Protein AF-A0A9P0VSI9-F1 (afdb_monomer_lite)

Radius of gyration: 20.96 Å; chains: 1; bounding box: 52×44×65 Å

InterPro domains:
  IPR000560 Histidine phosphatase superfamily, clade-2 [PF00328] (6-119)
  IPR029033 Histidine phosphatase superfamily [G3DSA:3.40.50.1240] (2-131)
  IPR029033 Histidine phosphatase superfamily [SSF53254] (5-125)
  IPR050645 Histidine Acid Phosphatase [PTHR11567] (5-102)

Secondary structure (DSSP, 8-state):
--EEEEEEE---BPPPGGG--TT-TTTT---TTT-TTPBPHHHHHHHHHHHHHHHHHTHHHH-SS--GGGEEEEEESSHHHHHHHHHHHHHHT---TTT-SSTT--------EEE-GGG-HHHHHT-SSS--SEEEEEEE-----S-------PPP--PPPPP-

Foldseek 3Di:
DDKDKDKDFQFDFAADPVPDDPPRPCNVPQPPPAGHPGQDPRRLVVLLVLLLVVCVVCVVVCDQADDLPFKAKEWEPDPRGVSSSQSSCQNNGQHDPVQDPDPPDRGDDHDYYYDYPVGDVVCVVPPPDDPNTMIMMMGDDDDPPDDDDDPDDDDDDDDDDDDD

pLDDT: mean 78.36, std 23.24, range [25.39, 98.44]

Organism: Acanthoscelides obtectus (NCBI:txid200917)

Structure (mmCIF, N/CA/C/O backbone):
data_AF-A0A9P0VSI9-F1
#
_entry.id   AF-A0A9P0VSI9-F1
#
loop_
_atom_site.group_PDB
_atom_site.id
_atom_site.type_symbol
_atom_site.label_atom_id
_atom_site.label_alt_id
_atom_site.label_comp_id
_atom_site.label_asym_id
_atom_site.label_entity_id
_atom_site.label_seq_id
_atom_site.pdbx_PDB_ins_code
_atom_site.Cartn_x
_atom_site.Cartn_y
_atom_site.Cartn_z
_atom_site.occupancy
_atom_site.B_iso_or_equiv
_atom_site.auth_seq_id
_atom_site.auth_comp_id
_atom_site.auth_asym_id
_atom_site.auth_atom_id
_atom_site.pdbx_PDB_model_num
ATOM 1 N N . MET A 1 1 ? 2.704 4.842 27.365 1.00 54.62 1 MET A N 1
ATOM 2 C CA . MET A 1 1 ? 2.194 4.895 25.977 1.00 54.62 1 MET A CA 1
ATOM 3 C C . MET A 1 1 ? 2.778 3.702 25.237 1.00 54.62 1 MET A C 1
ATOM 5 O O . MET A 1 1 ? 3.990 3.549 25.264 1.00 54.62 1 MET A O 1
ATOM 9 N N . SER A 1 2 ? 1.948 2.802 24.705 1.00 76.44 2 SER A N 1
ATOM 10 C CA . SER A 1 2 ? 2.416 1.649 23.918 1.00 76.44 2 SER A CA 1
ATOM 11 C C . SER A 1 2 ? 2.139 1.925 22.442 1.00 7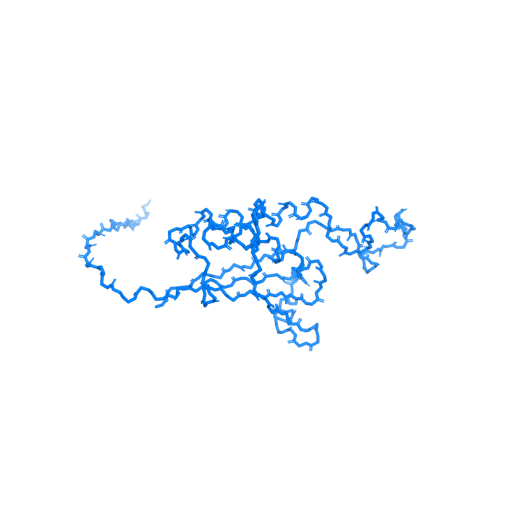6.44 2 SER A C 1
ATOM 13 O O . SER A 1 2 ? 1.092 2.479 22.106 1.00 76.44 2 SER A O 1
ATOM 15 N N . PHE A 1 3 ? 3.100 1.598 21.587 1.00 80.19 3 PHE A N 1
ATOM 16 C CA . PHE A 1 3 ? 3.007 1.737 20.139 1.00 80.19 3 PHE A CA 1
ATOM 17 C C . PHE A 1 3 ? 3.621 0.498 19.485 1.00 80.19 3 PHE A C 1
ATOM 19 O O . PHE A 1 3 ? 4.464 -0.174 20.085 1.00 80.19 3 PHE A O 1
ATOM 26 N N . SER A 1 4 ? 3.207 0.196 18.256 1.00 83.12 4 SER A N 1
ATOM 27 C CA . SER A 1 4 ? 3.821 -0.856 17.447 1.00 83.12 4 SER A CA 1
ATOM 28 C C . SER A 1 4 ? 4.253 -0.293 16.102 1.00 83.12 4 SER A C 1
ATOM 30 O O . SER A 1 4 ? 3.463 0.335 15.400 1.00 83.12 4 SER A O 1
ATOM 32 N N . THR A 1 5 ? 5.515 -0.522 15.748 1.00 83.88 5 THR A N 1
ATOM 33 C CA . THR A 1 5 ? 6.076 -0.133 14.455 1.00 83.88 5 THR A CA 1
ATOM 34 C C . THR A 1 5 ? 6.198 -1.364 13.572 1.00 83.88 5 THR A C 1
ATOM 36 O O . THR A 1 5 ? 6.767 -2.372 13.985 1.00 83.88 5 THR A O 1
ATOM 39 N N . THR A 1 6 ? 5.694 -1.269 12.346 1.00 84.94 6 THR A N 1
ATOM 40 C CA . THR A 1 6 ? 5.839 -2.285 11.306 1.00 84.94 6 THR A CA 1
ATOM 41 C C . THR A 1 6 ? 6.535 -1.667 10.102 1.00 84.94 6 THR A C 1
ATOM 43 O O . THR A 1 6 ? 6.062 -0.683 9.534 1.00 84.94 6 THR A O 1
ATOM 46 N N . LEU A 1 7 ? 7.650 -2.270 9.700 1.00 85.81 7 LEU A N 1
ATOM 47 C CA . LEU A 1 7 ? 8.344 -1.971 8.452 1.00 85.81 7 LEU A CA 1
ATOM 48 C C . LEU A 1 7 ? 8.165 -3.155 7.510 1.00 85.81 7 LEU A C 1
ATOM 50 O O . LEU A 1 7 ? 8.374 -4.303 7.905 1.00 85.81 7 LEU A O 1
ATOM 54 N N . PHE A 1 8 ? 7.792 -2.886 6.266 1.00 85.44 8 PHE A N 1
ATOM 55 C CA . PHE A 1 8 ? 7.680 -3.915 5.241 1.00 85.44 8 PHE A CA 1
ATOM 56 C C . PHE A 1 8 ? 8.109 -3.381 3.879 1.00 85.44 8 PHE A C 1
ATOM 58 O O . PHE A 1 8 ? 8.154 -2.177 3.622 1.00 85.44 8 PHE A O 1
ATOM 65 N N . ARG A 1 9 ? 8.475 -4.310 3.000 1.00 89.19 9 ARG A N 1
ATOM 66 C CA . ARG A 1 9 ? 8.814 -4.022 1.610 1.00 89.19 9 ARG A CA 1
ATOM 67 C C . ARG A 1 9 ? 7.549 -4.084 0.764 1.00 89.19 9 ARG A C 1
ATOM 69 O O . ARG A 1 9 ? 6.674 -4.892 1.044 1.00 89.19 9 ARG A O 1
ATOM 76 N N . HIS A 1 10 ? 7.522 -3.299 -0.311 1.00 92.31 10 HIS A N 1
ATOM 77 C CA . HIS A 1 10 ? 6.510 -3.426 -1.359 1.00 92.31 10 HIS A CA 1
ATOM 78 C C . HIS A 1 10 ? 6.333 -4.872 -1.864 1.00 92.31 10 HIS A C 1
ATOM 80 O O . HIS A 1 10 ? 7.269 -5.684 -1.869 1.00 92.31 10 HIS A O 1
ATOM 86 N N . GLY A 1 11 ? 5.155 -5.149 -2.419 1.00 93.06 11 GLY A N 1
ATOM 87 C CA . GLY A 1 11 ? 4.830 -6.460 -2.971 1.00 93.06 11 GLY A CA 1
ATOM 88 C C . GLY A 1 11 ? 5.525 -6.753 -4.304 1.00 93.06 11 GLY A C 1
ATOM 89 O O . GLY A 1 11 ? 6.259 -5.931 -4.859 1.00 93.06 11 GLY A O 1
ATOM 90 N N . ASN A 1 12 ? 5.272 -7.939 -4.865 1.00 95.00 12 ASN A N 1
ATOM 91 C CA . ASN A 1 12 ? 5.810 -8.341 -6.168 1.00 95.00 12 ASN A CA 1
ATOM 92 C C . ASN A 1 12 ? 5.514 -7.304 -7.260 1.00 95.00 12 ASN A C 1
ATOM 94 O O . ASN A 1 12 ? 4.362 -6.919 -7.488 1.00 95.00 12 ASN A O 1
ATOM 98 N N . ARG A 1 13 ? 6.556 -6.914 -7.986 1.00 94.81 13 ARG A N 1
ATOM 99 C CA . ARG A 1 13 ? 6.503 -5.925 -9.060 1.00 94.81 13 ARG A CA 1
ATOM 100 C C . ARG A 1 13 ? 7.168 -6.446 -10.324 1.00 94.81 13 ARG A C 1
ATOM 102 O O . ARG A 1 13 ? 7.935 -7.402 -10.272 1.00 94.81 13 ARG A O 1
ATOM 109 N N . THR A 1 14 ? 6.904 -5.772 -11.428 1.00 94.88 14 THR A N 1
ATOM 110 C CA . THR A 1 14 ? 7.673 -5.918 -12.664 1.00 94.88 14 THR A CA 1
ATOM 111 C C . THR A 1 14 ? 9.080 -5.311 -12.493 1.00 94.88 14 THR A C 1
ATOM 113 O O . THR A 1 14 ? 9.245 -4.385 -11.682 1.00 94.88 14 THR A O 1
ATOM 116 N N . PRO A 1 15 ? 10.082 -5.757 -13.268 1.00 92.19 15 PRO A N 1
ATOM 117 C CA . PRO A 1 15 ? 11.426 -5.182 -13.247 1.00 92.19 15 PRO A CA 1
ATOM 118 C C . PRO A 1 15 ? 11.467 -3.698 -13.637 1.00 92.19 15 PRO A C 1
ATOM 120 O O . PRO A 1 15 ? 10.642 -3.220 -14.424 1.00 92.19 15 PRO A O 1
ATOM 123 N N . GLU A 1 16 ? 12.426 -2.963 -13.084 1.00 90.44 16 GLU A N 1
ATOM 124 C CA . GLU A 1 16 ? 12.821 -1.614 -13.503 1.00 90.44 16 GLU A CA 1
ATOM 125 C C . GLU A 1 16 ? 13.904 -1.673 -14.591 1.00 90.44 16 GLU A C 1
ATOM 127 O O . GLU A 1 16 ? 14.546 -2.697 -14.794 1.00 90.44 16 GLU A O 1
ATOM 132 N N . LEU A 1 17 ? 14.120 -0.564 -15.308 1.00 86.81 17 LEU A N 1
ATOM 133 C CA . LEU A 1 17 ? 15.177 -0.485 -16.328 1.00 86.81 17 LEU A CA 1
ATOM 134 C C . LEU A 1 17 ? 16.581 -0.620 -15.727 1.00 86.81 17 LEU A C 1
ATOM 136 O O . LEU A 1 17 ? 17.464 -1.200 -16.346 1.00 86.81 17 LEU A O 1
ATOM 140 N N . THR A 1 18 ? 16.769 -0.117 -14.508 1.00 86.88 18 THR A N 1
ATOM 141 C CA . THR A 1 18 ? 18.024 -0.194 -13.748 1.00 86.88 18 THR A CA 1
ATOM 142 C C . THR A 1 18 ? 18.396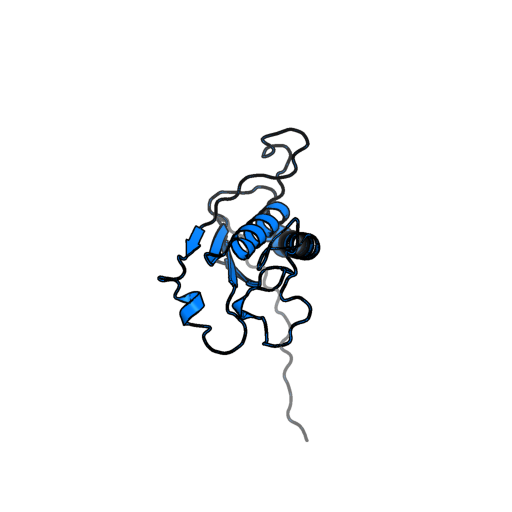 -1.616 -13.325 1.00 86.88 18 THR A C 1
ATOM 144 O O . THR A 1 18 ? 19.505 -1.831 -12.851 1.00 86.88 18 THR A O 1
ATOM 147 N N . GLU A 1 19 ? 17.479 -2.576 -13.471 1.00 86.12 19 GLU A N 1
ATOM 148 C CA . GLU A 1 19 ? 17.677 -3.986 -13.118 1.00 86.12 19 GLU A CA 1
ATOM 149 C C . GLU A 1 19 ? 18.010 -4.855 -14.337 1.00 86.12 19 GLU A C 1
ATOM 151 O O . GLU A 1 19 ? 18.246 -6.052 -14.191 1.00 86.12 19 GLU A O 1
ATOM 156 N N . LEU A 1 20 ? 18.012 -4.266 -15.536 1.00 87.56 20 LEU A N 1
ATOM 157 C CA . LEU A 1 20 ? 18.312 -4.974 -16.773 1.00 87.56 20 LEU A CA 1
ATOM 158 C C . LEU A 1 20 ? 19.820 -5.128 -16.965 1.00 87.56 20 LEU A C 1
ATOM 160 O O . LEU A 1 20 ? 20.615 -4.269 -16.583 1.00 87.56 20 LEU A O 1
ATOM 164 N N . TYR A 1 21 ? 20.201 -6.215 -17.625 1.00 89.56 21 TYR A N 1
ATOM 165 C CA . TYR A 1 21 ? 21.577 -6.512 -18.014 1.00 89.56 21 TYR A CA 1
ATOM 166 C C . TYR A 1 21 ? 21.704 -6.577 -19.547 1.00 89.56 21 TYR A C 1
ATOM 168 O O . TYR A 1 21 ? 20.700 -6.756 -20.238 1.00 89.56 21 TYR A O 1
ATOM 176 N N . PRO A 1 22 ? 22.920 -6.452 -20.122 1.00 91.75 22 PRO A N 1
ATOM 177 C CA . PRO A 1 22 ? 23.090 -6.253 -21.569 1.00 91.75 22 PRO A CA 1
ATOM 178 C C . PRO A 1 22 ? 22.468 -7.319 -22.487 1.00 91.75 22 PRO A C 1
ATOM 180 O O . PRO A 1 22 ? 22.186 -7.028 -23.644 1.00 91.75 22 PRO A O 1
ATOM 183 N N . LYS A 1 23 ? 22.264 -8.549 -21.999 1.00 94.25 23 LYS A N 1
ATOM 184 C CA . LYS A 1 23 ? 21.670 -9.668 -22.754 1.00 94.25 23 LYS A CA 1
ATOM 185 C C . LYS A 1 23 ? 20.324 -10.121 -22.176 1.00 94.25 23 LYS A C 1
ATOM 187 O O . LYS A 1 23 ? 19.967 -11.287 -22.315 1.00 94.25 23 LYS A O 1
ATOM 192 N N . ASP A 1 24 ? 19.610 -9.229 -21.492 1.00 92.25 24 ASP A N 1
ATOM 193 C CA . ASP A 1 24 ? 18.312 -9.555 -20.905 1.00 92.25 24 ASP A CA 1
ATOM 194 C C . ASP A 1 24 ? 17.286 -9.883 -22.010 1.00 92.25 24 ASP A C 1
ATOM 196 O O . ASP A 1 24 ? 17.000 -9.025 -22.855 1.00 92.25 24 ASP A O 1
ATOM 200 N N . PRO A 1 25 ? 16.708 -11.101 -22.034 1.00 93.19 25 PRO A N 1
ATOM 201 C CA . PRO A 1 25 ? 15.737 -11.490 -23.056 1.00 93.19 25 PRO A CA 1
ATOM 202 C C . PRO A 1 25 ? 14.434 -10.676 -22.982 1.00 93.19 25 PRO A C 1
ATOM 204 O O . PRO A 1 25 ? 13.691 -10.617 -23.959 1.00 93.19 25 PRO A O 1
ATOM 207 N N . TYR A 1 26 ? 14.168 -10.005 -21.858 1.00 91.31 26 TYR A N 1
ATOM 208 C CA . TYR A 1 26 ? 12.990 -9.172 -21.621 1.00 91.31 26 TYR A CA 1
ATOM 209 C C . TYR A 1 26 ? 13.276 -7.671 -21.792 1.00 91.31 26 TYR A C 1
ATOM 211 O O . TYR A 1 26 ? 12.530 -6.825 -21.282 1.00 91.31 26 TYR A O 1
ATOM 219 N N . LEU A 1 27 ? 14.335 -7.303 -22.524 1.00 88.38 27 LEU A N 1
ATOM 220 C CA . LEU A 1 27 ? 14.680 -5.905 -22.814 1.00 88.38 27 LEU A CA 1
ATOM 221 C C . LEU A 1 27 ? 13.509 -5.142 -23.460 1.00 88.38 27 LEU A C 1
ATOM 223 O O . LEU A 1 27 ? 13.189 -4.024 -23.056 1.00 88.38 27 LEU A O 1
ATOM 227 N N . ASN A 1 28 ? 12.811 -5.784 -24.400 1.00 90.56 28 ASN A N 1
ATOM 228 C CA . ASN A 1 28 ? 11.690 -5.190 -25.137 1.00 90.56 28 ASN A CA 1
ATOM 229 C C . ASN A 1 28 ? 10.315 -5.468 -24.505 1.00 90.56 28 ASN A C 1
ATOM 231 O O . ASN A 1 28 ? 9.295 -5.032 -25.041 1.00 90.56 28 ASN A O 1
ATOM 235 N N . GLU A 1 29 ? 10.269 -6.166 -23.366 1.00 93.25 29 GLU A N 1
ATOM 236 C CA . GLU A 1 29 ? 9.019 -6.439 -22.658 1.00 93.25 29 GLU A CA 1
ATOM 237 C C . GLU A 1 29 ? 8.432 -5.136 -22.090 1.00 93.25 29 GLU A C 1
ATOM 239 O O . GLU A 1 29 ? 9.117 -4.339 -21.437 1.00 93.25 29 GLU A O 1
ATOM 244 N N . ARG A 1 30 ? 7.142 -4.909 -22.347 1.00 89.62 30 ARG A N 1
ATOM 245 C CA . ARG A 1 30 ? 6.415 -3.717 -21.891 1.00 89.62 30 ARG A CA 1
ATOM 246 C C . ARG A 1 30 ? 5.723 -3.941 -20.553 1.00 89.62 30 ARG A C 1
ATOM 248 O O . ARG A 1 30 ? 5.362 -2.966 -19.900 1.00 89.62 30 ARG A O 1
ATOM 255 N N . TYR A 1 31 ? 5.548 -5.197 -20.143 1.00 93.38 31 TYR A N 1
ATOM 256 C CA . TYR A 1 31 ? 4.832 -5.594 -18.932 1.00 93.38 31 TYR A CA 1
ATOM 257 C C . TYR A 1 31 ? 3.404 -5.033 -18.878 1.00 93.38 31 TYR A C 1
ATOM 259 O O . TYR A 1 31 ? 2.911 -4.645 -17.817 1.00 93.38 31 TYR A O 1
ATOM 267 N N . TYR A 1 32 ? 2.734 -4.951 -20.029 1.00 92.62 32 TYR 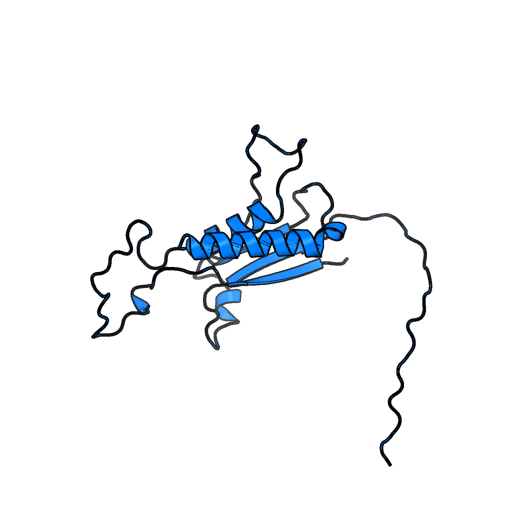A N 1
ATOM 268 C CA . TYR A 1 32 ? 1.344 -4.506 -20.106 1.00 92.62 32 TYR A CA 1
ATOM 269 C C . TYR A 1 32 ? 0.434 -5.449 -19.286 1.00 92.62 32 TYR A C 1
ATOM 271 O O . TYR A 1 32 ? 0.649 -6.661 -19.306 1.00 92.62 32 TYR A O 1
ATOM 279 N N . PRO A 1 33 ? -0.579 -4.945 -18.555 1.00 93.81 33 PRO A N 1
ATOM 280 C CA . PRO A 1 33 ? -1.028 -3.551 -18.463 1.00 93.81 33 PRO A CA 1
ATOM 281 C C . PRO A 1 33 ? -0.325 -2.724 -17.376 1.00 93.81 33 PRO A C 1
ATOM 283 O O . PRO A 1 33 ? -0.697 -1.579 -17.149 1.00 93.81 33 PRO A O 1
ATOM 286 N N . TYR A 1 34 ? 0.651 -3.289 -16.666 1.00 93.38 34 TYR A N 1
ATOM 287 C CA . TYR A 1 34 ? 1.273 -2.630 -15.518 1.00 93.38 34 TYR A CA 1
ATOM 288 C C . TYR A 1 34 ? 2.321 -1.594 -15.933 1.00 93.38 34 TYR A C 1
ATOM 290 O O . TYR A 1 34 ? 2.349 -0.502 -15.379 1.00 93.38 34 TYR A O 1
ATOM 298 N N . GLY A 1 35 ? 3.182 -1.929 -16.894 1.00 94.44 35 GLY A N 1
ATOM 299 C CA . GLY A 1 35 ? 4.416 -1.187 -17.148 1.00 94.44 35 GLY A CA 1
ATOM 300 C C . GLY A 1 35 ? 5.542 -1.593 -16.192 1.00 94.44 35 GLY A C 1
ATOM 301 O O . GLY A 1 35 ? 5.349 -2.405 -15.292 1.00 94.44 35 GLY A O 1
ATOM 302 N N . ARG A 1 36 ? 6.739 -1.032 -16.391 1.00 92.31 36 ARG A N 1
ATOM 303 C CA . ARG A 1 36 ? 7.954 -1.364 -15.621 1.00 92.31 36 ARG A CA 1
ATOM 304 C C . ARG A 1 36 ? 7.935 -0.799 -14.197 1.00 92.31 36 ARG A C 1
ATOM 306 O O . ARG A 1 36 ? 7.361 0.256 -13.929 1.00 92.31 36 ARG A O 1
ATOM 313 N N . GLY A 1 37 ? 8.598 -1.500 -13.274 1.00 91.94 37 GLY A N 1
ATOM 314 C CA . GLY A 1 37 ? 8.680 -1.128 -11.855 1.00 91.94 37 GLY A CA 1
ATOM 315 C C . GLY A 1 37 ? 7.356 -1.100 -11.073 1.00 91.94 37 GLY A C 1
ATOM 316 O O . GLY A 1 37 ? 7.361 -0.662 -9.916 1.00 91.94 37 GLY A O 1
ATOM 317 N N . GLN A 1 38 ? 6.241 -1.545 -11.668 1.00 95.06 38 GLN A N 1
ATOM 318 C CA . GLN A 1 38 ? 4.893 -1.424 -11.110 1.00 95.06 38 GLN A CA 1
ATOM 319 C C . GLN A 1 38 ? 4.437 -2.675 -10.358 1.00 95.06 38 GLN A C 1
ATOM 321 O O . GLN A 1 38 ? 4.852 -3.801 -10.639 1.00 95.06 38 GLN A O 1
ATOM 326 N N . LEU A 1 39 ? 3.551 -2.466 -9.383 1.00 95.44 39 LEU A N 1
ATOM 327 C CA . LEU A 1 39 ? 3.024 -3.516 -8.518 1.00 95.44 39 LEU A CA 1
ATOM 328 C C . LEU A 1 39 ? 2.076 -4.450 -9.293 1.00 95.44 39 LEU A C 1
ATOM 330 O O . LEU A 1 39 ? 1.058 -4.025 -9.842 1.00 95.44 39 LEU A O 1
ATOM 334 N N . THR A 1 40 ? 2.388 -5.745 -9.295 1.00 96.62 40 THR A N 1
ATOM 335 C CA . THR A 1 40 ? 1.590 -6.779 -9.976 1.00 96.62 40 THR A CA 1
ATOM 336 C C . THR A 1 40 ? 0.355 -7.169 -9.163 1.00 96.62 40 THR A C 1
ATOM 338 O O . THR A 1 40 ? 0.292 -6.920 -7.960 1.00 96.62 40 THR A O 1
ATOM 341 N N . LYS A 1 41 ? -0.610 -7.880 -9.767 1.00 97.50 41 LYS A N 1
ATOM 342 C CA . LYS A 1 41 ? -1.754 -8.460 -9.029 1.00 97.50 41 LYS A CA 1
ATOM 343 C C . LYS A 1 41 ? -1.314 -9.347 -7.854 1.00 97.50 41 LYS A C 1
ATOM 345 O O . LYS A 1 41 ? -1.928 -9.299 -6.790 1.00 97.50 41 LYS A O 1
ATOM 350 N N . ALA A 1 42 ? -0.250 -10.134 -8.030 1.00 97.62 42 ALA A N 1
ATOM 351 C CA . ALA A 1 42 ? 0.312 -10.959 -6.961 1.00 97.62 42 ALA A CA 1
ATOM 352 C C . ALA A 1 42 ? 0.864 -10.097 -5.816 1.00 97.62 42 ALA A C 1
ATOM 354 O O . ALA A 1 42 ? 0.562 -10.364 -4.655 1.00 97.62 42 ALA A O 1
ATOM 355 N N . GLY A 1 43 ? 1.583 -9.021 -6.152 1.00 97.19 43 GLY A N 1
ATOM 356 C CA . GLY A 1 43 ? 2.064 -8.046 -5.177 1.00 97.19 43 GLY A CA 1
ATOM 357 C C . GLY A 1 43 ? 0.923 -7.390 -4.417 1.00 97.19 43 GLY A C 1
ATOM 358 O O . GLY A 1 43 ? 0.944 -7.384 -3.195 1.00 97.19 43 GLY A O 1
ATOM 359 N N . LYS A 1 44 ? -0.128 -6.948 -5.116 1.00 98.31 44 LYS A N 1
ATOM 360 C CA . LYS A 1 44 ? -1.292 -6.326 -4.474 1.00 98.31 44 LYS A CA 1
ATOM 361 C C . LYS A 1 44 ? -1.946 -7.242 -3.433 1.00 98.31 44 LYS A C 1
ATOM 363 O O . LYS A 1 44 ? -2.235 -6.826 -2.317 1.00 98.31 44 LYS A O 1
ATOM 368 N N . ARG A 1 45 ? -2.140 -8.515 -3.786 1.00 98.44 45 ARG A N 1
ATOM 369 C CA . ARG A 1 45 ? -2.716 -9.518 -2.879 1.00 98.44 45 ARG A CA 1
ATOM 370 C C . ARG A 1 45 ? -1.816 -9.805 -1.677 1.00 98.44 45 ARG A C 1
ATOM 372 O O . ARG A 1 45 ? -2.326 -9.996 -0.581 1.00 98.44 45 ARG A O 1
ATOM 379 N N . LYS A 1 46 ? -0.494 -9.813 -1.868 1.00 97.75 46 LYS A N 1
ATOM 380 C CA . LYS A 1 46 ? 0.463 -9.966 -0.766 1.00 97.75 46 LYS A CA 1
ATOM 381 C C . LYS A 1 46 ? 0.321 -8.832 0.252 1.00 97.75 46 LYS A C 1
ATOM 383 O O . LYS A 1 46 ? 0.199 -9.115 1.437 1.00 97.75 46 LYS A O 1
ATOM 388 N N . GLU A 1 47 ? 0.282 -7.587 -0.211 1.00 98.06 47 GLU A N 1
ATOM 389 C CA . GLU A 1 47 ? 0.150 -6.413 0.661 1.00 98.06 47 GLU A CA 1
ATOM 390 C C . GLU A 1 47 ? -1.193 -6.396 1.396 1.00 98.06 47 GLU A C 1
ATOM 392 O O . GLU A 1 47 ? -1.239 -6.210 2.608 1.00 98.06 47 GLU A O 1
ATOM 397 N N . PHE A 1 48 ? -2.287 -6.721 0.708 1.00 98.44 48 PHE A N 1
ATOM 398 C CA . PHE A 1 48 ? -3.586 -6.869 1.365 1.00 98.44 48 PHE A CA 1
ATOM 399 C C . PHE A 1 48 ? -3.558 -7.946 2.470 1.00 98.44 48 PHE A C 1
ATOM 401 O O . PHE A 1 48 ? -4.046 -7.736 3.575 1.00 98.44 48 PHE A O 1
ATOM 408 N N . ASN A 1 49 ? -2.910 -9.088 2.226 1.00 98.25 49 ASN A N 1
ATOM 409 C CA . ASN A 1 49 ? -2.783 -10.136 3.242 1.00 98.25 49 ASN A CA 1
ATOM 410 C C . ASN A 1 49 ? -1.926 -9.704 4.445 1.00 98.25 49 ASN A C 1
ATOM 412 O O . ASN A 1 49 ? -2.189 -10.144 5.569 1.00 98.25 49 ASN A O 1
ATOM 416 N N . ILE A 1 50 ? -0.915 -8.851 4.236 1.00 96.25 50 ILE A N 1
ATOM 417 C CA . ILE A 1 50 ? -0.136 -8.258 5.331 1.00 96.25 50 ILE A CA 1
ATOM 418 C C . ILE A 1 50 ? -1.067 -7.444 6.234 1.00 96.25 50 ILE A C 1
ATOM 420 O O . ILE A 1 50 ? -1.087 -7.686 7.441 1.00 96.25 50 ILE A O 1
ATOM 424 N N . GLY A 1 51 ? -1.886 -6.550 5.678 1.00 96.50 51 GLY A N 1
ATOM 425 C CA . GLY A 1 51 ? -2.814 -5.749 6.481 1.00 96.50 51 GLY A CA 1
ATOM 426 C C . GLY A 1 51 ? -3.880 -6.583 7.191 1.00 96.50 51 GLY A C 1
ATOM 427 O O . GLY A 1 51 ? -4.106 -6.368 8.381 1.00 96.50 51 GLY A O 1
ATOM 428 N N . SER A 1 52 ? -4.429 -7.623 6.553 1.00 97.81 52 SER A N 1
ATOM 429 C CA . SER A 1 52 ? -5.318 -8.579 7.234 1.00 97.81 52 SER A CA 1
ATOM 430 C C . SER A 1 52 ? -4.623 -9.288 8.403 1.00 97.81 52 SER A C 1
ATOM 432 O O . SER A 1 52 ? -5.196 -9.420 9.484 1.00 97.81 52 SER A O 1
ATOM 434 N N . THR A 1 53 ? -3.364 -9.698 8.228 1.00 96.81 53 THR A N 1
ATOM 435 C CA . THR A 1 53 ? -2.579 -10.342 9.294 1.00 96.81 53 THR A CA 1
ATOM 436 C C . THR A 1 53 ? -2.326 -9.383 10.458 1.00 96.81 53 THR A C 1
ATOM 438 O O . THR A 1 53 ? -2.447 -9.772 11.623 1.00 96.81 53 THR A O 1
ATOM 441 N N . LEU A 1 54 ? -2.009 -8.119 10.163 1.00 94.75 54 LEU A N 1
ATOM 442 C CA . LEU A 1 54 ? -1.850 -7.069 11.169 1.00 94.75 54 LEU A CA 1
ATOM 443 C C . LEU A 1 54 ? -3.176 -6.792 11.892 1.00 94.75 54 LEU A C 1
ATOM 445 O O . LEU A 1 54 ? -3.182 -6.713 13.119 1.00 94.75 54 LEU A O 1
ATOM 449 N N . ARG A 1 55 ? -4.307 -6.737 11.175 1.00 94.94 55 ARG A N 1
ATOM 450 C CA . ARG A 1 55 ? -5.641 -6.579 11.772 1.00 94.94 55 ARG A CA 1
ATOM 451 C C . ARG A 1 55 ? -5.950 -7.699 12.754 1.00 94.94 55 ARG A C 1
ATOM 453 O O . ARG A 1 55 ? -6.400 -7.417 13.859 1.00 94.94 55 ARG A O 1
ATOM 460 N N . SER A 1 56 ? -5.675 -8.951 12.392 1.00 95.62 56 SER A N 1
ATOM 461 C CA . SER A 1 56 ? -5.869 -10.091 13.293 1.00 95.62 56 SER A CA 1
ATOM 462 C C . SER A 1 56 ? -4.943 -10.023 14.509 1.00 95.62 56 SER A C 1
ATOM 464 O O . SER A 1 56 ? -5.402 -10.207 15.634 1.00 95.62 56 SER A O 1
ATOM 466 N N . ARG A 1 57 ? -3.658 -9.710 14.303 1.00 93.75 57 ARG A N 1
ATOM 467 C CA . ARG A 1 57 ? -2.654 -9.616 15.374 1.00 93.75 57 ARG A CA 1
ATOM 468 C C . ARG A 1 57 ? -2.970 -8.509 16.380 1.00 93.75 57 ARG A C 1
ATOM 470 O O . ARG A 1 57 ? -2.827 -8.716 17.580 1.00 93.75 57 ARG A O 1
ATOM 477 N N . TYR A 1 58 ? -3.392 -7.345 15.892 1.00 91.06 58 TYR A N 1
ATOM 478 C CA . TYR A 1 58 ? -3.624 -6.149 16.699 1.00 91.06 58 TYR A CA 1
ATOM 479 C C . TYR A 1 58 ? -5.109 -5.867 16.938 1.00 91.06 58 TYR A C 1
ATOM 481 O O . TYR A 1 58 ? -5.447 -4.768 17.361 1.00 91.06 58 TYR A O 1
ATOM 489 N N . ARG A 1 59 ? -6.015 -6.831 16.719 1.00 90.69 59 ARG A N 1
ATOM 490 C CA . ARG A 1 59 ? -7.470 -6.620 16.847 1.00 90.69 59 ARG A CA 1
ATOM 491 C C . ARG A 1 59 ? -7.858 -5.972 18.177 1.00 90.69 59 ARG A C 1
ATOM 493 O O . ARG A 1 59 ? -8.532 -4.950 18.191 1.00 90.69 59 ARG A O 1
ATOM 500 N N . ASN A 1 60 ? -7.372 -6.535 19.283 1.00 89.25 60 ASN A N 1
ATOM 501 C CA . ASN A 1 60 ? -7.662 -6.035 20.631 1.00 89.25 60 ASN A CA 1
ATOM 502 C C . ASN A 1 60 ? -7.020 -4.666 20.907 1.00 89.25 60 ASN A C 1
ATOM 504 O O . ASN A 1 60 ? -7.490 -3.930 21.769 1.00 89.25 60 ASN A O 1
ATOM 508 N N . PHE A 1 61 ? -5.935 -4.347 20.199 1.00 85.94 61 PHE A N 1
ATOM 509 C CA . PHE A 1 61 ? -5.199 -3.090 20.318 1.00 85.94 61 PHE A CA 1
ATOM 510 C C . PHE A 1 61 ? -5.853 -1.963 19.503 1.00 85.94 61 PHE A C 1
ATOM 512 O O . PHE A 1 61 ? -5.884 -0.827 19.959 1.00 85.94 61 PHE A O 1
ATOM 519 N N . LEU A 1 62 ? -6.391 -2.287 18.324 1.00 89.44 62 LEU A N 1
ATOM 520 C CA . LEU A 1 62 ? -7.022 -1.349 17.392 1.00 89.44 62 LEU A CA 1
ATOM 521 C C . LEU A 1 62 ? -8.502 -1.091 17.697 1.00 89.44 62 LEU A C 1
ATOM 523 O O . LEU A 1 62 ? -9.017 -0.037 17.349 1.00 89.44 62 LEU A O 1
ATOM 527 N N . GLY A 1 63 ? -9.200 -2.059 18.297 1.00 91.12 63 GLY A N 1
ATOM 528 C CA . GLY A 1 63 ? -10.651 -1.994 18.467 1.00 91.12 63 GLY A CA 1
ATOM 529 C C . GLY A 1 63 ? -11.418 -2.134 17.148 1.00 91.12 63 GLY A C 1
ATOM 530 O O . GLY A 1 63 ? -10.865 -2.500 16.106 1.00 91.12 63 GLY A O 1
ATOM 531 N N . ASP A 1 64 ? -12.723 -1.874 17.192 1.00 91.69 64 ASP A N 1
ATOM 532 C CA . ASP A 1 64 ? -13.635 -2.114 16.063 1.00 91.69 64 ASP A CA 1
ATOM 533 C C . ASP A 1 64 ? -13.802 -0.917 15.116 1.00 91.69 64 ASP A C 1
ATOM 535 O O . ASP A 1 64 ? -14.363 -1.078 14.034 1.00 91.69 64 ASP A O 1
ATOM 539 N N . PHE A 1 65 ? -13.289 0.255 15.496 1.00 93.12 65 PHE A N 1
ATOM 540 C CA . PHE A 1 65 ? -13.409 1.501 14.741 1.00 93.12 65 PHE A CA 1
ATOM 541 C C . PHE A 1 65 ? -12.035 2.029 14.346 1.00 93.12 65 PHE A C 1
ATOM 543 O O . PHE A 1 65 ? -11.097 1.979 15.137 1.00 93.12 65 PHE A O 1
ATOM 550 N N . TYR A 1 66 ? -11.931 2.579 13.140 1.00 93.38 66 TYR A N 1
ATOM 551 C CA . TYR A 1 66 ? -10.820 3.446 12.768 1.00 93.38 66 TYR A CA 1
ATOM 552 C C . TYR A 1 66 ? -11.011 4.837 13.390 1.00 93.38 66 TYR A C 1
ATOM 554 O O . TYR A 1 66 ? -12.069 5.442 13.228 1.00 93.38 66 TYR A O 1
ATOM 562 N N . LEU A 1 67 ? -9.989 5.356 14.072 1.00 91.62 67 LEU A N 1
ATOM 563 C CA . LEU A 1 67 ? -9.920 6.733 14.558 1.00 91.62 67 LEU A CA 1
ATOM 564 C C . LEU A 1 67 ? -8.696 7.425 13.932 1.00 91.62 67 LEU A C 1
ATOM 566 O O . LEU A 1 67 ? -7.643 6.781 13.837 1.00 91.62 67 LEU A O 1
ATOM 570 N N . PRO A 1 68 ? -8.791 8.715 13.556 1.00 87.25 68 PRO A N 1
ATOM 571 C CA . PRO A 1 68 ? -7.720 9.429 12.854 1.00 87.25 68 PRO A CA 1
ATOM 572 C C . PRO A 1 68 ? -6.342 9.356 13.528 1.00 87.25 68 PRO A C 1
ATOM 574 O O . PRO A 1 68 ? -5.341 9.145 12.849 1.00 87.25 68 PRO A O 1
ATOM 577 N N . ASP A 1 69 ? -6.292 9.425 14.860 1.00 85.62 69 ASP A N 1
ATOM 578 C CA . ASP A 1 69 ? -5.036 9.504 15.622 1.00 85.62 69 ASP A CA 1
ATOM 579 C C . ASP A 1 69 ? -4.387 8.136 15.923 1.00 85.62 69 ASP A C 1
ATOM 581 O O . ASP A 1 69 ? -3.395 8.052 16.648 1.00 85.62 69 ASP A O 1
ATOM 585 N N . MET A 1 70 ? -4.945 7.029 15.416 1.00 87.56 70 MET A N 1
ATOM 586 C CA . MET A 1 70 ? -4.453 5.676 15.733 1.00 87.56 70 MET A CA 1
ATOM 587 C C . MET A 1 70 ? -3.272 5.223 14.883 1.00 87.56 70 MET A C 1
ATOM 589 O O . MET A 1 70 ? -2.611 4.243 15.230 1.00 87.56 70 MET A O 1
ATOM 593 N N . VAL A 1 71 ? -3.023 5.860 13.743 1.00 89.44 71 VAL A N 1
ATOM 594 C CA . VAL A 1 71 ? -2.019 5.378 12.798 1.00 89.44 71 VAL A CA 1
ATOM 595 C C . VAL A 1 71 ? -1.284 6.529 12.143 1.00 89.44 71 VAL A C 1
ATOM 597 O O . VAL A 1 71 ? -1.878 7.472 11.636 1.00 89.44 71 VAL A O 1
ATOM 600 N N . GLU A 1 72 ? 0.032 6.401 12.106 1.00 89.75 72 GLU A N 1
ATOM 601 C CA . GLU A 1 72 ? 0.889 7.147 11.205 1.00 89.75 72 GLU A CA 1
ATOM 602 C C . GLU A 1 72 ? 1.363 6.189 10.120 1.00 89.75 72 GLU A C 1
ATOM 604 O O . GLU A 1 72 ? 2.034 5.183 10.372 1.00 89.75 72 GLU A O 1
ATOM 609 N N . ALA A 1 73 ? 0.959 6.495 8.896 1.00 90.19 73 ALA A N 1
ATOM 610 C CA . ALA A 1 73 ? 1.264 5.715 7.717 1.00 90.19 73 ALA A CA 1
ATOM 611 C C . ALA A 1 73 ? 2.217 6.517 6.830 1.00 90.19 73 ALA A C 1
ATOM 613 O O . ALA A 1 73 ? 1.906 7.638 6.425 1.00 90.19 73 ALA A O 1
ATOM 614 N N . LEU A 1 74 ? 3.380 5.941 6.532 1.00 90.00 74 LEU A N 1
ATOM 615 C CA . LEU A 1 74 ? 4.445 6.598 5.788 1.00 90.00 74 LEU A CA 1
ATOM 616 C C . LEU A 1 74 ? 5.000 5.672 4.703 1.00 90.00 74 LEU A C 1
ATOM 618 O O . LEU A 1 74 ? 5.308 4.503 4.938 1.00 90.00 74 LEU A O 1
ATOM 622 N N . SER A 1 75 ? 5.162 6.200 3.496 1.00 88.31 75 SER A N 1
ATOM 623 C CA . SER A 1 75 ? 5.769 5.479 2.374 1.00 88.31 75 SER A CA 1
ATOM 624 C C . SER A 1 75 ? 6.952 6.239 1.783 1.00 88.31 75 SER A C 1
ATOM 626 O O . SER A 1 75 ? 7.075 7.455 1.917 1.00 88.31 75 SER A O 1
ATOM 628 N N . THR A 1 76 ? 7.831 5.520 1.091 1.00 84.81 76 THR A N 1
ATOM 629 C CA . THR A 1 76 ? 8.778 6.154 0.165 1.00 84.81 76 THR A CA 1
ATOM 630 C C . THR A 1 76 ? 8.061 6.609 -1.109 1.00 84.81 76 THR A C 1
ATOM 632 O O . THR A 1 76 ? 7.022 6.052 -1.480 1.00 84.81 76 THR A O 1
ATOM 635 N N . ASP A 1 77 ? 8.621 7.596 -1.809 1.00 88.62 77 ASP A N 1
ATOM 636 C CA . ASP A 1 77 ? 8.039 8.190 -3.020 1.00 88.62 77 ASP A CA 1
ATOM 637 C C . ASP A 1 77 ? 8.213 7.324 -4.290 1.00 88.62 77 ASP A C 1
ATOM 639 O O . ASP A 1 77 ? 8.830 7.710 -5.285 1.00 88.62 77 ASP A O 1
ATOM 643 N N . TYR A 1 78 ? 7.656 6.113 -4.255 1.00 88.38 78 TYR A N 1
ATOM 644 C CA . TYR A 1 78 ? 7.442 5.259 -5.421 1.00 88.38 78 TYR A CA 1
ATOM 645 C C . TYR A 1 78 ? 5.972 4.842 -5.494 1.00 88.38 78 TYR A C 1
ATOM 647 O O . TYR A 1 78 ? 5.365 4.475 -4.492 1.00 88.38 78 TYR A O 1
ATOM 655 N N . ASN A 1 79 ? 5.391 4.798 -6.695 1.00 92.50 79 ASN A N 1
ATOM 656 C CA . ASN A 1 79 ? 3.989 4.381 -6.850 1.00 92.50 79 ASN A CA 1
ATOM 657 C C . ASN A 1 79 ? 3.736 2.987 -6.257 1.00 92.50 79 ASN A C 1
ATOM 659 O O . ASN A 1 79 ? 2.740 2.768 -5.578 1.00 92.50 79 ASN A O 1
ATOM 663 N N . ARG A 1 80 ? 4.685 2.056 -6.418 1.00 94.00 80 ARG A N 1
ATOM 664 C CA . ARG A 1 80 ? 4.579 0.707 -5.843 1.00 94.00 80 ARG A CA 1
ATOM 665 C C . ARG A 1 80 ? 4.501 0.685 -4.314 1.00 94.00 80 ARG A C 1
ATOM 667 O O . ARG A 1 80 ? 3.840 -0.202 -3.786 1.00 94.00 80 ARG A O 1
ATOM 674 N N . THR A 1 81 ? 5.162 1.599 -3.601 1.00 92.19 81 THR A N 1
ATOM 675 C CA . THR A 1 81 ? 5.132 1.650 -2.127 1.00 92.19 81 THR A CA 1
ATOM 676 C C . THR A 1 81 ? 3.896 2.344 -1.621 1.00 92.19 81 THR A C 1
ATOM 678 O O . THR A 1 81 ? 3.280 1.829 -0.697 1.00 92.19 81 THR A O 1
ATOM 681 N N . LYS A 1 82 ? 3.494 3.434 -2.276 1.00 94.88 82 LYS A N 1
ATOM 682 C CA . LYS A 1 82 ? 2.218 4.108 -2.023 1.00 94.88 82 LYS A CA 1
ATOM 683 C C . LYS A 1 82 ? 1.048 3.131 -2.160 1.00 94.88 82 LYS A C 1
ATOM 685 O O . LYS A 1 82 ? 0.325 2.897 -1.201 1.00 94.88 82 LYS A O 1
ATOM 690 N N . MET A 1 83 ? 0.977 2.420 -3.288 1.00 97.00 83 MET A N 1
ATOM 691 C CA . MET A 1 83 ? -0.041 1.388 -3.517 1.00 97.00 83 MET A CA 1
ATOM 692 C C . MET A 1 83 ? 0.044 0.224 -2.521 1.00 97.00 83 MET A C 1
ATOM 694 O O . MET A 1 83 ? -0.981 -0.323 -2.127 1.00 97.00 83 MET A O 1
ATOM 698 N N . SER A 1 84 ? 1.253 -0.192 -2.126 1.00 96.94 84 SER A N 1
ATOM 699 C CA . SER A 1 84 ? 1.417 -1.257 -1.124 1.00 96.94 84 SER A CA 1
ATOM 700 C C . SER A 1 84 ? 0.861 -0.821 0.233 1.00 96.94 84 SER A C 1
ATOM 702 O O . SER A 1 84 ? 0.115 -1.569 0.860 1.00 96.94 84 SER A O 1
ATOM 704 N N . LEU A 1 85 ? 1.166 0.411 0.650 1.00 96.25 85 LEU A N 1
ATOM 705 C CA . LEU A 1 85 ? 0.656 0.991 1.886 1.00 96.25 85 LEU A CA 1
ATOM 706 C C . LEU A 1 85 ? -0.871 1.103 1.868 1.00 96.25 85 LEU A C 1
ATOM 708 O O . LEU A 1 85 ? -1.516 0.652 2.807 1.00 96.25 85 LEU A O 1
ATOM 712 N N . GLU A 1 86 ? -1.451 1.619 0.785 1.00 97.81 86 GLU A N 1
ATOM 713 C CA . GLU A 1 86 ? -2.907 1.721 0.614 1.00 97.81 86 GLU A CA 1
ATOM 714 C C . GLU A 1 86 ? -3.608 0.362 0.769 1.00 97.81 86 GLU A C 1
ATOM 716 O O . GLU A 1 86 ? -4.638 0.267 1.432 1.00 97.81 86 GLU A O 1
ATOM 721 N N . LEU A 1 87 ? -3.035 -0.712 0.216 1.00 98.38 87 LEU A N 1
ATOM 722 C CA . LEU A 1 87 ? -3.593 -2.067 0.317 1.00 98.38 87 LEU A CA 1
ATOM 723 C C . LEU A 1 87 ? -3.498 -2.651 1.728 1.00 98.38 87 LEU A C 1
ATOM 725 O O . LEU A 1 87 ? -4.422 -3.336 2.181 1.00 98.38 87 LEU A O 1
ATOM 729 N N . VAL A 1 88 ? -2.397 -2.375 2.427 1.00 97.50 88 VAL A N 1
ATOM 730 C CA . VAL A 1 88 ? -2.261 -2.737 3.839 1.00 97.50 88 VAL A CA 1
ATOM 731 C C . VAL A 1 88 ? -3.284 -1.972 4.672 1.00 97.50 88 VAL A C 1
ATOM 733 O O . VAL A 1 88 ? -3.984 -2.588 5.464 1.00 97.50 88 VAL A O 1
ATOM 736 N N . LEU A 1 89 ? -3.443 -0.662 4.469 1.00 97.19 89 LEU A N 1
ATOM 737 C CA . LEU A 1 89 ? -4.421 0.147 5.204 1.00 97.19 89 LEU A CA 1
ATOM 738 C C . LEU A 1 89 ? -5.867 -0.286 4.920 1.00 97.19 89 LEU A C 1
ATOM 740 O O . LEU A 1 89 ? -6.656 -0.397 5.855 1.00 97.19 89 LEU A O 1
ATOM 744 N N . ALA A 1 90 ? -6.195 -0.616 3.667 1.00 97.94 90 ALA A N 1
ATOM 745 C CA . ALA A 1 90 ? -7.518 -1.094 3.256 1.00 97.94 90 ALA A CA 1
ATOM 746 C C . ALA A 1 90 ? -7.974 -2.353 4.019 1.00 97.94 90 ALA A C 1
ATOM 748 O O . ALA A 1 90 ? -9.144 -2.497 4.372 1.00 97.94 90 ALA A O 1
ATOM 749 N N . SER A 1 91 ? -7.043 -3.272 4.275 1.00 97.62 91 SER A N 1
ATOM 750 C CA . SER A 1 91 ? -7.301 -4.527 4.995 1.00 97.62 91 SER A CA 1
ATOM 751 C C . SER A 1 91 ? -7.066 -4.419 6.504 1.00 97.62 91 SER A C 1
ATOM 753 O O . SER A 1 91 ? -7.666 -5.166 7.277 1.00 97.62 91 SER A O 1
ATOM 755 N N . LEU A 1 92 ? -6.217 -3.483 6.937 1.00 96.38 92 LEU A N 1
ATOM 756 C CA . LEU A 1 92 ? -5.986 -3.172 8.345 1.00 96.38 92 LEU A CA 1
ATOM 757 C C . LEU A 1 92 ? -7.186 -2.449 8.972 1.00 96.38 92 LEU A C 1
ATOM 759 O O . LEU A 1 92 ? -7.524 -2.707 10.125 1.00 96.38 92 LEU A O 1
ATOM 763 N N . PHE A 1 93 ? -7.843 -1.575 8.208 1.00 96.50 93 PHE A N 1
ATOM 764 C CA . PHE A 1 93 ? -8.953 -0.735 8.655 1.00 96.50 93 PHE A CA 1
ATOM 765 C C . PHE A 1 93 ? -10.207 -0.952 7.807 1.00 96.50 93 PHE A C 1
ATOM 767 O O . PHE A 1 93 ? -10.830 -0.002 7.339 1.00 96.50 93 PHE A O 1
ATOM 774 N N . THR A 1 94 ? -10.609 -2.207 7.610 1.00 96.44 94 THR A N 1
ATOM 775 C CA . THR A 1 94 ? -11.903 -2.507 6.982 1.00 96.44 94 THR A CA 1
ATOM 776 C C . THR A 1 94 ? -13.043 -1.881 7.805 1.00 96.44 94 THR A C 1
ATOM 778 O O . THR A 1 94 ? -13.109 -2.144 9.010 1.00 96.44 94 THR A O 1
ATOM 781 N N . PRO A 1 95 ? -13.915 -1.047 7.203 1.00 96.62 95 PRO A N 1
ATOM 782 C CA . PRO A 1 95 ? -14.952 -0.336 7.942 1.00 96.62 95 PRO A CA 1
ATOM 783 C C . PRO A 1 95 ? -16.014 -1.296 8.482 1.00 96.62 95 PRO A C 1
ATOM 785 O O . PRO A 1 95 ? -16.395 -2.271 7.830 1.00 96.62 95 PRO A O 1
ATOM 788 N N . ASN A 1 96 ? -16.511 -0.995 9.680 1.00 94.38 96 ASN A N 1
ATOM 789 C CA . ASN A 1 96 ? -17.761 -1.566 10.170 1.00 94.38 96 ASN A CA 1
ATOM 790 C C . ASN A 1 96 ? -18.958 -0.822 9.546 1.00 94.38 96 ASN A C 1
ATOM 792 O O . ASN A 1 96 ? -18.774 0.167 8.838 1.00 94.38 96 ASN A O 1
ATOM 796 N N . LYS A 1 97 ? -20.184 -1.285 9.817 1.00 94.12 97 LYS A N 1
ATOM 797 C CA . LYS A 1 97 ? -21.406 -0.722 9.216 1.00 94.12 97 LYS A CA 1
ATOM 798 C C . LYS A 1 97 ? -21.565 0.785 9.446 1.00 94.12 97 LYS A C 1
ATOM 800 O O . LYS A 1 97 ? -22.076 1.455 8.560 1.00 94.12 97 LYS A O 1
ATOM 805 N N . ASP A 1 98 ? -21.101 1.304 10.580 1.00 94.62 98 ASP A N 1
ATOM 806 C CA . ASP A 1 98 ? -21.241 2.721 10.930 1.00 94.62 98 ASP A CA 1
ATOM 807 C C . ASP A 1 98 ? -20.197 3.602 10.222 1.00 94.62 98 ASP A C 1
ATOM 809 O O . ASP A 1 98 ? -20.419 4.794 10.030 1.00 94.62 98 ASP A O 1
ATOM 813 N N . GLN A 1 99 ? -19.052 3.028 9.826 1.00 95.12 99 GLN A N 1
ATOM 814 C CA . GLN A 1 99 ? -17.975 3.725 9.102 1.00 95.12 99 GLN A CA 1
ATOM 815 C C . GLN A 1 99 ? -17.992 3.480 7.587 1.00 95.12 99 GLN A C 1
ATOM 817 O O . GLN A 1 99 ? -17.159 4.025 6.861 1.00 95.12 99 GLN A O 1
ATOM 822 N N . MET A 1 100 ? -18.912 2.654 7.087 1.00 96.44 100 MET A N 1
ATOM 823 C CA . MET A 1 100 ? -19.106 2.474 5.652 1.00 96.44 100 MET A CA 1
ATOM 824 C C . MET A 1 100 ? -19.761 3.724 5.064 1.00 96.44 100 MET A C 1
ATOM 826 O O . MET A 1 100 ? -20.908 4.032 5.370 1.00 96.44 100 MET A O 1
ATOM 830 N N . PHE A 1 101 ? -19.040 4.433 4.195 1.00 95.62 101 PHE A N 1
ATOM 831 C CA . PHE A 1 101 ? -19.582 5.605 3.500 1.00 95.62 101 PHE A CA 1
ATOM 832 C C . PHE A 1 101 ? -20.389 5.236 2.246 1.00 95.62 101 PHE A C 1
ATOM 834 O O . PHE A 1 101 ? -21.176 6.046 1.769 1.00 95.62 101 PHE A O 1
ATOM 841 N N . GLU A 1 102 ? -20.186 4.027 1.717 1.00 96.50 102 GLU A N 1
ATOM 842 C CA . GLU A 1 102 ? -20.877 3.491 0.545 1.00 96.50 102 GLU A CA 1
ATOM 843 C C . GLU A 1 102 ? -21.274 2.033 0.800 1.00 96.50 102 GLU A C 1
ATOM 845 O O . GLU A 1 102 ? -20.498 1.232 1.338 1.00 96.50 102 GLU A O 1
ATOM 850 N N . ASN A 1 103 ? -22.494 1.670 0.407 1.00 94.88 103 ASN A N 1
ATOM 851 C CA . ASN A 1 103 ? -23.034 0.349 0.695 1.00 94.88 103 ASN A CA 1
ATOM 852 C C . ASN A 1 103 ? -22.337 -0.723 -0.151 1.00 94.88 103 ASN A C 1
ATOM 854 O O . ASN A 1 103 ? -22.205 -0.615 -1.365 1.00 94.88 103 ASN A O 1
ATOM 858 N N . GLY A 1 104 ? -21.897 -1.799 0.503 1.00 94.19 104 GLY A N 1
ATOM 859 C CA . GLY A 1 104 ? -21.163 -2.889 -0.149 1.00 94.19 104 GLY A CA 1
ATOM 860 C C . GLY A 1 104 ? -19.688 -2.588 -0.444 1.00 94.19 104 GLY A C 1
ATOM 861 O O . GLY A 1 104 ? -18.982 -3.479 -0.921 1.00 94.19 104 GLY A O 1
ATOM 862 N N . LEU A 1 105 ? -19.188 -1.389 -0.118 1.00 96.31 105 LEU A N 1
ATOM 863 C CA . LEU A 1 105 ? -17.774 -1.047 -0.248 1.00 96.31 105 LEU A CA 1
ATOM 864 C C . LEU A 1 105 ? -17.039 -1.232 1.088 1.00 96.31 105 LEU A C 1
ATOM 866 O O . LEU A 1 105 ? -17.053 -0.371 1.963 1.00 96.31 105 LEU A O 1
ATOM 870 N N . TYR A 1 106 ? -16.343 -2.361 1.231 1.00 95.62 106 TYR A N 1
ATOM 871 C CA . TYR A 1 106 ? -15.544 -2.702 2.420 1.00 95.62 106 TYR A CA 1
ATOM 872 C C . TYR A 1 106 ? -14.162 -2.033 2.418 1.00 95.62 106 TYR A C 1
ATOM 874 O O . TYR A 1 106 ? -13.133 -2.672 2.641 1.00 95.62 106 TYR A O 1
ATOM 882 N N . TRP A 1 107 ? -14.137 -0.736 2.134 1.00 96.88 107 TRP A N 1
ATOM 883 C CA . TRP A 1 107 ? -12.945 0.098 2.114 1.00 96.88 107 TRP A CA 1
ATOM 884 C C . TRP A 1 107 ? -13.298 1.481 2.652 1.00 96.88 107 TRP A C 1
ATOM 886 O O . TRP A 1 107 ? -14.384 1.989 2.386 1.00 96.88 107 TRP A O 1
ATOM 896 N N . GLN A 1 108 ? -12.372 2.091 3.383 1.00 96.06 108 GLN A N 1
ATOM 897 C CA . GLN A 1 108 ? -12.468 3.485 3.801 1.00 96.06 108 GLN A CA 1
ATOM 898 C C . GLN A 1 108 ? -11.125 4.188 3.572 1.00 96.06 108 GLN A C 1
ATOM 900 O O . GLN A 1 108 ? -10.074 3.538 3.654 1.00 96.06 108 GLN A O 1
ATOM 905 N N . PRO A 1 109 ? -11.135 5.497 3.280 1.00 95.50 109 PRO A N 1
ATOM 906 C CA . PRO A 1 109 ? -9.907 6.254 3.111 1.00 95.50 109 PRO A CA 1
ATOM 907 C C . PRO A 1 109 ? -9.176 6.397 4.451 1.00 95.50 109 PRO A C 1
ATOM 909 O O . PRO A 1 109 ? -9.737 6.873 5.434 1.00 95.50 109 PRO A O 1
ATOM 912 N N . VAL A 1 110 ? -7.897 6.022 4.466 1.00 95.81 110 VAL A N 1
ATOM 913 C CA . VAL A 1 110 ? -6.982 6.248 5.591 1.00 95.81 110 VAL A CA 1
ATOM 914 C C . VAL A 1 110 ? -5.834 7.122 5.084 1.00 95.81 110 VAL A C 1
ATOM 916 O O . VAL A 1 110 ? -5.131 6.698 4.161 1.00 95.81 110 VAL A O 1
ATOM 919 N N . PRO A 1 111 ? -5.641 8.336 5.630 1.00 94.44 111 PRO A N 1
ATOM 920 C CA . PRO A 1 111 ? -4.563 9.217 5.205 1.00 94.44 111 PRO A CA 1
ATOM 921 C C . PRO A 1 111 ? -3.184 8.581 5.405 1.00 94.44 111 PRO A C 1
ATOM 923 O O . PRO A 1 111 ? -2.927 7.911 6.406 1.00 94.44 111 PRO A O 1
ATOM 926 N N . TYR A 1 112 ? -2.277 8.832 4.464 1.00 92.25 112 TYR A N 1
ATOM 927 C CA . TYR A 1 112 ? -0.868 8.483 4.588 1.00 92.25 112 TYR A CA 1
ATOM 928 C C . TYR A 1 112 ? 0.008 9.596 4.021 1.00 92.25 112 TYR A C 1
ATOM 930 O O . TYR A 1 112 ? -0.410 10.362 3.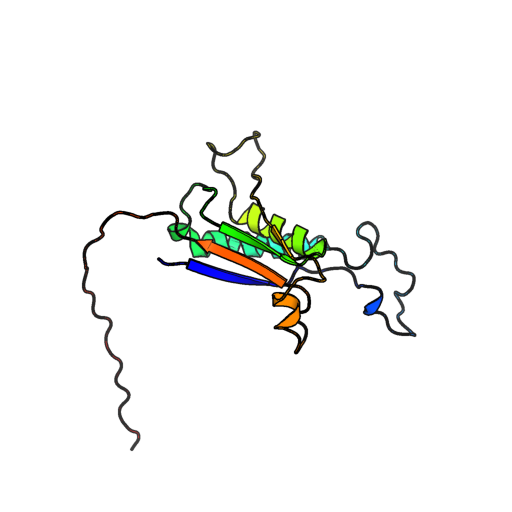153 1.00 92.25 112 TYR A O 1
ATOM 938 N N . ASN A 1 113 ? 1.244 9.654 4.500 1.00 90.56 113 ASN A N 1
ATOM 939 C CA . ASN A 1 113 ? 2.263 10.574 4.019 1.00 90.56 113 ASN A CA 1
ATOM 940 C C . ASN A 1 113 ? 3.323 9.826 3.208 1.00 90.56 113 ASN A C 1
ATOM 942 O O . ASN A 1 113 ? 3.467 8.600 3.285 1.00 90.56 113 ASN A O 1
ATOM 946 N N . TYR A 1 114 ? 4.113 10.566 2.437 1.00 86.56 114 TYR A N 1
ATOM 947 C CA . TYR A 1 114 ? 5.293 10.017 1.784 1.00 86.56 114 TYR A CA 1
ATOM 948 C C . TYR A 1 114 ? 6.483 10.959 1.902 1.00 86.56 114 TYR A C 1
ATOM 950 O O . TYR A 1 114 ? 6.326 12.180 1.911 1.00 86.56 114 TYR A O 1
ATOM 958 N N . LEU A 1 115 ? 7.679 10.381 1.983 1.00 78.06 115 LEU A N 1
ATOM 959 C CA . LEU A 1 115 ? 8.921 11.144 1.970 1.00 78.06 115 LEU A CA 1
ATOM 960 C C . LEU A 1 115 ? 9.416 11.285 0.526 1.00 78.06 115 LEU A C 1
ATOM 962 O O . LEU A 1 115 ? 9.617 10.262 -0.139 1.00 78.06 115 LEU A O 1
ATOM 966 N N . PRO A 1 116 ? 9.618 12.519 0.023 1.00 76.50 116 PRO A N 1
ATOM 967 C CA . PRO A 1 116 ? 10.219 12.743 -1.287 1.00 76.50 116 PRO A CA 1
ATOM 968 C C . PRO A 1 116 ? 11.590 12.070 -1.380 1.00 76.50 116 PRO A C 1
ATOM 970 O O . PRO A 1 116 ? 12.364 12.113 -0.424 1.00 76.50 116 PRO A O 1
ATOM 973 N N . LYS A 1 117 ? 11.927 11.507 -2.547 1.00 68.56 117 LYS A N 1
ATOM 974 C CA . LYS A 1 117 ? 13.173 10.733 -2.750 1.00 68.56 117 LYS A CA 1
ATOM 975 C C . LYS A 1 117 ? 14.446 11.458 -2.300 1.00 68.56 117 LYS A C 1
ATOM 977 O O . LYS A 1 117 ? 15.377 10.825 -1.826 1.00 68.56 117 LYS A O 1
ATOM 982 N N . ASN A 1 118 ? 14.493 12.778 -2.462 1.00 68.81 118 ASN A N 1
ATOM 983 C CA . ASN A 1 118 ? 15.644 13.622 -2.130 1.00 68.81 118 ASN A CA 1
ATOM 984 C C . ASN A 1 118 ? 15.688 14.084 -0.662 1.00 68.81 118 ASN A C 1
ATOM 986 O O . ASN A 1 118 ? 16.604 14.807 -0.284 1.00 68.81 118 ASN A O 1
ATOM 990 N N . LYS A 1 119 ? 14.690 13.721 0.147 1.00 62.56 119 LYS A N 1
ATOM 991 C CA . LYS A 1 119 ? 14.533 14.148 1.544 1.00 62.56 119 LYS A CA 1
ATOM 992 C C . LYS A 1 119 ? 14.254 12.977 2.483 1.00 62.56 119 LYS A C 1
ATOM 994 O O . LYS A 1 119 ? 13.763 13.196 3.584 1.00 62.56 119 LYS A O 1
ATOM 999 N N . ASP A 1 120 ? 14.512 11.748 2.047 1.00 57.41 120 ASP A N 1
ATOM 1000 C CA . ASP A 1 120 ? 14.162 10.551 2.802 1.00 57.41 120 ASP A CA 1
ATOM 1001 C C . ASP A 1 120 ? 15.355 10.018 3.625 1.00 57.41 120 ASP A C 1
ATOM 1003 O O . ASP A 1 120 ? 16.184 9.277 3.091 1.00 57.41 120 ASP A O 1
ATOM 1007 N N . PRO A 1 121 ? 15.453 10.340 4.933 1.00 53.53 121 PRO A N 1
ATOM 1008 C CA . PRO A 1 121 ? 16.486 9.796 5.806 1.00 53.53 121 PRO A CA 1
ATOM 1009 C C . PRO A 1 121 ? 16.352 8.286 6.039 1.00 53.53 1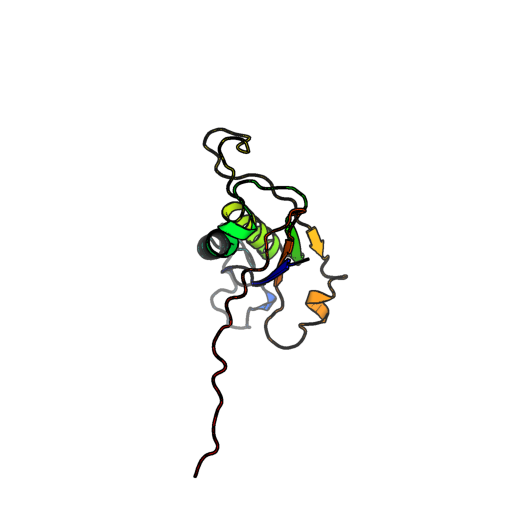21 PRO A C 1
ATOM 1011 O O . PRO A 1 121 ? 17.342 7.659 6.391 1.00 53.53 121 PRO A O 1
ATOM 1014 N N . VAL A 1 122 ? 15.176 7.677 5.832 1.00 52.59 122 VAL A N 1
ATOM 1015 C CA . VAL A 1 122 ? 14.984 6.218 5.951 1.00 52.59 122 VAL A CA 1
ATOM 1016 C C . VAL A 1 122 ? 15.616 5.501 4.758 1.00 52.59 122 VAL A C 1
ATOM 1018 O O . VAL A 1 122 ? 16.225 4.448 4.930 1.00 52.59 122 VAL A O 1
ATOM 1021 N N . SER A 1 123 ? 15.547 6.105 3.569 1.00 47.09 123 SER A N 1
ATOM 1022 C CA . SER A 1 123 ? 16.323 5.662 2.404 1.00 47.09 123 SER A CA 1
ATOM 1023 C C . SER A 1 123 ? 17.834 5.883 2.587 1.00 47.09 123 SER A C 1
ATOM 1025 O O . SER A 1 123 ? 18.616 5.080 2.090 1.00 47.09 123 SER A O 1
ATOM 1027 N N . ILE A 1 124 ? 18.243 6.926 3.324 1.00 39.72 124 ILE A N 1
ATOM 1028 C CA . ILE A 1 124 ? 19.658 7.249 3.601 1.00 39.72 124 ILE A CA 1
ATOM 1029 C C . ILE A 1 124 ? 20.262 6.341 4.695 1.00 39.72 124 ILE A C 1
ATOM 1031 O O . ILE A 1 124 ? 21.421 5.962 4.598 1.00 39.72 124 ILE A O 1
ATOM 1035 N N . PHE A 1 125 ? 19.504 5.936 5.723 1.00 38.81 125 PHE A N 1
ATOM 1036 C CA . PHE A 1 125 ? 20.021 5.102 6.828 1.00 38.81 125 PHE A CA 1
ATOM 1037 C C . PHE A 1 125 ? 20.100 3.596 6.505 1.00 38.81 125 PHE A C 1
ATOM 1039 O O . PHE A 1 125 ? 20.732 2.843 7.243 1.00 38.81 125 PHE A O 1
ATOM 1046 N N . LEU A 1 126 ? 19.466 3.141 5.420 1.00 41.97 126 LEU A N 1
ATOM 1047 C CA . LEU A 1 126 ? 19.445 1.737 4.979 1.00 41.97 126 LEU A CA 1
ATOM 1048 C C . LEU A 1 126 ? 20.323 1.511 3.735 1.00 41.97 126 LEU A C 1
ATOM 1050 O O . LEU A 1 126 ? 19.982 0.725 2.851 1.00 41.97 126 LEU A O 1
ATOM 1054 N N . GLU A 1 127 ? 21.452 2.219 3.649 1.00 38.69 127 GLU A N 1
ATOM 1055 C CA . GLU A 1 127 ? 22.350 2.197 2.484 1.00 38.69 127 GLU A CA 1
ATOM 1056 C C . GLU A 1 127 ? 23.161 0.899 2.317 1.00 38.69 127 GLU A C 1
ATOM 1058 O O . GLU A 1 127 ? 23.814 0.708 1.291 1.00 38.69 127 GLU A O 1
ATOM 1063 N N . PHE A 1 128 ? 23.060 -0.046 3.254 1.00 34.97 128 PHE A N 1
ATOM 1064 C CA . PHE A 1 128 ? 23.672 -1.366 3.132 1.00 34.97 128 PHE A CA 1
ATOM 1065 C C . PHE A 1 128 ? 22.597 -2.447 2.928 1.00 34.97 128 PHE A C 1
ATOM 1067 O O . PHE A 1 128 ? 21.782 -2.702 3.808 1.00 34.97 128 PHE A O 1
ATOM 1074 N N . GLU A 1 129 ? 22.639 -3.083 1.749 1.00 38.31 129 GLU A N 1
ATOM 1075 C CA . GLU A 1 129 ? 21.905 -4.298 1.342 1.00 38.31 129 GLU A CA 1
ATOM 1076 C C . GLU A 1 129 ? 20.372 -4.168 1.125 1.00 38.31 129 GLU A C 1
ATOM 1078 O O . GLU A 1 129 ? 19.557 -4.189 2.040 1.00 38.31 129 GLU A O 1
ATOM 1083 N N . GLN A 1 130 ? 19.957 -4.120 -0.152 1.00 38.47 130 GLN A N 1
ATOM 1084 C CA . GLN A 1 130 ? 18.641 -4.548 -0.691 1.00 38.47 130 GLN A CA 1
ATOM 1085 C C . GLN A 1 130 ? 17.330 -3.930 -0.132 1.00 38.47 130 GLN A C 1
ATOM 1087 O O . GLN A 1 130 ? 16.246 -4.252 -0.630 1.00 38.47 130 GLN A O 1
ATOM 1092 N N . LEU A 1 131 ? 17.387 -2.982 0.806 1.00 45.06 131 LEU A N 1
ATOM 1093 C CA . LEU A 1 131 ? 16.231 -2.333 1.451 1.00 45.06 131 LEU A CA 1
ATOM 1094 C C . LEU A 1 131 ? 15.816 -0.993 0.812 1.00 45.06 131 LEU A C 1
ATOM 1096 O O . LEU A 1 131 ? 15.224 -0.136 1.455 1.00 45.06 131 LEU A O 1
ATOM 1100 N N . ARG A 1 132 ? 16.052 -0.809 -0.491 1.00 51.69 132 ARG A N 1
ATOM 1101 C CA . ARG A 1 132 ? 15.823 0.469 -1.207 1.00 51.69 132 ARG A CA 1
ATOM 1102 C C . ARG A 1 132 ? 14.359 0.930 -1.330 1.00 51.69 132 ARG A C 1
ATOM 1104 O O . ARG A 1 132 ? 14.088 1.897 -2.037 1.00 51.69 132 ARG A O 1
ATOM 1111 N N . VAL A 1 133 ? 13.389 0.216 -0.757 1.00 58.06 133 VAL A N 1
ATOM 1112 C CA . VAL A 1 133 ? 11.965 0.478 -0.999 1.00 58.06 133 VAL A CA 1
ATOM 1113 C C . VAL A 1 133 ? 11.117 0.041 0.204 1.00 58.06 133 VAL A C 1
ATOM 1115 O O . VAL A 1 133 ? 10.597 -1.080 0.248 1.00 58.06 133 VAL A O 1
ATOM 1118 N N . CYS A 1 134 ? 10.979 0.940 1.177 1.00 59.50 134 CYS A N 1
ATOM 1119 C CA . CYS A 1 134 ? 10.282 0.678 2.434 1.00 59.50 134 CYS A CA 1
ATOM 1120 C C . CYS A 1 134 ? 8.882 1.305 2.488 1.00 59.50 134 CYS A C 1
ATOM 1122 O O . CYS A 1 134 ? 8.598 2.348 1.888 1.00 59.50 134 CYS A O 1
ATOM 1124 N N . VAL A 1 135 ? 8.020 0.641 3.249 1.00 63.47 135 VAL A N 1
ATOM 1125 C CA . VAL A 1 135 ? 6.756 1.146 3.773 1.00 63.47 135 VAL A CA 1
ATOM 1126 C C . VAL A 1 135 ? 6.820 1.043 5.295 1.00 63.47 135 VAL A C 1
ATOM 1128 O O . VAL A 1 135 ? 7.294 0.041 5.837 1.00 63.47 135 VAL A O 1
ATOM 1131 N N . HIS A 1 136 ? 6.368 2.090 5.977 1.00 73.88 136 HIS A N 1
ATOM 1132 C CA . HIS A 1 136 ? 6.393 2.219 7.426 1.00 73.88 136 HIS A CA 1
ATOM 1133 C C . HIS A 1 136 ? 4.977 2.483 7.926 1.00 73.88 136 HIS A C 1
ATOM 1135 O O . HIS A 1 136 ? 4.325 3.441 7.521 1.00 73.88 136 HIS A O 1
ATOM 1141 N N . ILE A 1 137 ? 4.509 1.642 8.842 1.00 68.31 137 ILE A N 1
ATOM 1142 C CA . ILE A 1 137 ? 3.292 1.901 9.606 1.00 68.31 137 ILE A CA 1
ATOM 1143 C C . ILE A 1 137 ? 3.652 1.934 11.080 1.00 68.31 137 ILE A C 1
ATOM 1145 O O . ILE A 1 137 ? 4.226 0.981 11.610 1.00 68.31 137 ILE A O 1
ATOM 1149 N N . ARG A 1 138 ? 3.295 3.022 11.751 1.00 72.25 138 ARG A N 1
ATOM 1150 C CA . ARG A 1 138 ? 3.359 3.123 13.200 1.00 72.25 138 ARG A CA 1
ATOM 1151 C C . ARG A 1 138 ? 1.942 3.242 13.737 1.00 72.25 138 ARG A C 1
ATOM 1153 O O . ARG A 1 138 ? 1.209 4.159 13.390 1.00 72.25 138 ARG A O 1
ATOM 1160 N N . ILE A 1 139 ? 1.553 2.279 14.559 1.00 69.94 139 ILE A N 1
ATOM 1161 C CA . ILE A 1 139 ? 0.225 2.214 15.161 1.00 69.94 139 ILE A CA 1
ATOM 1162 C C . ILE A 1 139 ? 0.335 2.701 16.606 1.00 69.94 139 ILE A C 1
ATOM 1164 O O . ILE A 1 139 ? 1.110 2.153 17.400 1.00 69.94 139 ILE A O 1
ATOM 1168 N N . TYR A 1 140 ? -0.437 3.730 16.935 1.00 64.06 140 TYR A N 1
ATOM 1169 C CA . TYR A 1 140 ? -0.482 4.380 18.237 1.00 64.06 140 TYR A CA 1
ATOM 1170 C C . TYR A 1 140 ? -1.745 3.997 19.008 1.00 64.06 140 TYR A C 1
ATOM 1172 O O . TYR A 1 140 ? -2.822 3.825 18.440 1.00 64.06 140 TYR A O 1
ATOM 1180 N N . LEU A 1 141 ? -1.628 3.929 20.335 1.00 50.47 141 LEU A N 1
ATOM 1181 C CA . LEU A 1 141 ? -2.795 3.964 21.213 1.00 50.47 141 LEU A CA 1
ATOM 1182 C C . LEU A 1 141 ? -3.301 5.402 21.331 1.00 50.47 141 LEU A C 1
ATOM 1184 O O . LEU A 1 141 ? -2.697 6.197 22.056 1.00 50.47 141 LEU A O 1
ATOM 1188 N N . CYS A 1 142 ? -4.447 5.709 20.727 1.00 43.72 142 CYS A N 1
ATOM 1189 C CA . CYS A 1 142 ? -5.249 6.832 21.198 1.00 43.72 142 CYS A CA 1
ATOM 1190 C C . CYS A 1 142 ? -6.054 6.370 22.430 1.00 43.72 142 CYS A C 1
ATOM 1192 O O . CYS A 1 142 ? -7.048 5.660 22.323 1.00 43.72 142 CYS A O 1
ATOM 1194 N N . GLY A 1 143 ? -5.535 6.696 23.619 1.00 39.38 143 GLY A N 1
ATOM 1195 C CA . GLY A 1 143 ? -6.278 6.827 24.877 1.00 39.38 143 GLY A CA 1
ATOM 1196 C C . GLY A 1 143 ? -7.140 5.657 25.377 1.00 39.38 143 GLY A C 1
ATOM 1197 O O . GLY A 1 143 ? -8.362 5.721 25.317 1.00 39.38 143 GLY A O 1
ATOM 1198 N N . LYS A 1 144 ? -6.545 4.715 26.126 1.00 37.41 144 LYS A N 1
ATOM 1199 C CA . LYS A 1 144 ? -7.192 4.254 27.372 1.00 37.41 144 LYS A CA 1
ATOM 1200 C C . LYS A 1 144 ? -6.652 5.073 28.542 1.00 37.41 144 LYS A C 1
ATOM 1202 O O . LYS A 1 144 ? -5.749 4.652 29.258 1.00 37.41 144 LYS A O 1
ATOM 1207 N N . LEU A 1 145 ? -7.250 6.239 28.763 1.00 39.28 145 LEU A N 1
ATOM 1208 C CA . LEU A 1 145 ? -7.389 6.780 30.113 1.00 39.28 145 LEU A CA 1
ATOM 1209 C C . LEU A 1 145 ? -8.485 5.954 30.805 1.00 39.28 145 LEU A C 1
ATOM 1211 O O . LEU A 1 145 ? -9.658 6.299 30.739 1.00 39.28 145 LEU A O 1
ATOM 1215 N N . ARG A 1 146 ? -8.110 4.806 31.387 1.00 32.34 146 ARG A N 1
ATOM 1216 C CA . ARG A 1 146 ? -8.778 4.169 32.541 1.00 32.34 146 ARG A CA 1
ATOM 1217 C C . ARG A 1 146 ? -8.035 2.899 32.951 1.00 32.34 146 ARG A C 1
ATOM 1219 O O . ARG A 1 146 ? -8.047 1.897 32.242 1.00 32.34 146 ARG A O 1
ATOM 1226 N N . VAL A 1 147 ? -7.374 3.020 34.102 1.00 35.06 147 VAL A N 1
ATOM 1227 C CA . VAL A 1 147 ? -7.360 2.071 35.223 1.00 35.06 147 VAL A CA 1
ATOM 1228 C C . VAL A 1 147 ? -7.809 0.654 34.856 1.00 35.06 147 VAL A C 1
ATOM 1230 O O . VAL A 1 147 ? -9.002 0.393 34.737 1.00 35.06 147 VAL A O 1
ATOM 1233 N N . TYR A 1 148 ? -6.857 -0.275 34.786 1.00 28.23 148 TYR A N 1
ATOM 1234 C CA . TYR A 1 148 ? -7.124 -1.658 35.161 1.00 28.23 148 TYR A CA 1
ATOM 1235 C C . TYR A 1 148 ? -6.087 -2.082 36.190 1.00 28.23 148 TYR A C 1
ATOM 1237 O O . TYR A 1 148 ? -4.882 -1.930 35.994 1.00 28.23 148 TYR A O 1
ATOM 1245 N N . HIS A 1 149 ? -6.635 -2.527 37.314 1.00 27.06 149 HIS A N 1
ATOM 1246 C CA . HIS A 1 149 ? -5.976 -3.044 38.492 1.00 27.06 149 HIS A CA 1
ATOM 1247 C C . HIS A 1 149 ? -4.790 -3.953 38.177 1.00 27.06 149 HIS A C 1
ATOM 1249 O O . HIS A 1 149 ? -4.841 -4.821 37.306 1.00 27.06 149 HIS A O 1
ATOM 1255 N N . THR A 1 150 ? -3.749 -3.781 38.983 1.00 26.14 150 THR A N 1
ATOM 1256 C CA . THR A 1 150 ? -2.691 -4.749 39.230 1.00 26.14 150 THR A CA 1
ATOM 1257 C C . THR A 1 150 ? -3.315 -6.110 39.539 1.00 26.14 150 THR A C 1
ATOM 1259 O O . THR A 1 150 ? -3.778 -6.353 40.649 1.00 26.14 150 THR A O 1
ATOM 1262 N N . TYR A 1 151 ? -3.298 -7.024 38.574 1.00 25.39 151 TYR A N 1
ATOM 1263 C CA . TYR A 1 151 ? -3.308 -8.448 38.878 1.00 25.39 151 TYR A CA 1
ATOM 1264 C C . TYR A 1 151 ? -1.868 -8.924 38.778 1.00 25.39 151 TYR A C 1
ATOM 1266 O O . TYR A 1 151 ? -1.337 -9.179 37.699 1.00 25.39 151 TYR A O 1
ATOM 1274 N N . HIS A 1 152 ? -1.216 -8.992 39.938 1.00 31.67 152 HIS A N 1
ATOM 1275 C CA . HIS A 1 152 ? 0.020 -9.737 40.093 1.00 31.67 152 HIS A CA 1
ATOM 1276 C C . HIS A 1 152 ? -0.242 -11.194 39.712 1.00 31.67 152 HIS A C 1
ATOM 1278 O O . HIS A 1 152 ? -0.782 -11.962 40.501 1.00 31.67 152 HIS A O 1
ATOM 1284 N N . THR A 1 153 ? 0.198 -11.594 38.527 1.00 28.33 153 THR A N 1
ATOM 1285 C CA . THR A 1 153 ? 0.554 -12.987 38.272 1.00 28.33 153 THR A CA 1
ATOM 1286 C C . THR A 1 153 ? 2.039 -13.013 37.951 1.00 28.33 153 THR A C 1
ATOM 1288 O O . THR A 1 153 ? 2.505 -12.523 36.926 1.00 28.33 153 THR A O 1
ATOM 1291 N N . ARG A 1 154 ? 2.812 -13.495 38.929 1.00 31.00 154 ARG A N 1
ATOM 1292 C CA . ARG A 1 154 ? 4.230 -13.813 38.770 1.00 31.00 154 ARG A CA 1
ATOM 1293 C C . ARG A 1 154 ? 4.340 -14.906 37.711 1.00 31.00 154 ARG A C 1
ATOM 1295 O O . ARG A 1 154 ? 3.805 -15.991 37.915 1.00 31.00 154 ARG A O 1
ATOM 1302 N N . LEU A 1 155 ? 5.050 -14.635 36.621 1.00 30.67 155 LEU A N 1
ATOM 1303 C CA . LEU A 1 155 ? 5.605 -15.704 35.795 1.00 30.67 155 LEU A CA 1
ATOM 1304 C C . LEU A 1 155 ? 6.827 -16.303 36.517 1.00 30.67 155 LEU A C 1
ATOM 1306 O O . LEU A 1 155 ? 7.572 -15.558 37.165 1.00 30.67 155 LEU A O 1
ATOM 1310 N N . PRO A 1 156 ? 7.030 -17.630 36.454 1.00 30.25 156 PRO A N 1
ATOM 1311 C CA . PRO A 1 156 ? 8.138 -18.290 37.127 1.00 30.25 156 PRO A CA 1
ATOM 1312 C C . PRO A 1 156 ? 9.472 -17.945 36.456 1.00 30.25 156 PRO A C 1
ATOM 1314 O O . PRO A 1 156 ? 9.615 -17.973 35.236 1.00 30.25 156 PRO A O 1
ATOM 1317 N N . ILE A 1 157 ? 10.459 -17.632 37.292 1.00 33.41 157 ILE A N 1
ATOM 1318 C CA . ILE A 1 157 ? 11.855 -17.435 36.906 1.00 33.41 157 ILE A CA 1
ATOM 1319 C C . ILE A 1 157 ? 12.446 -18.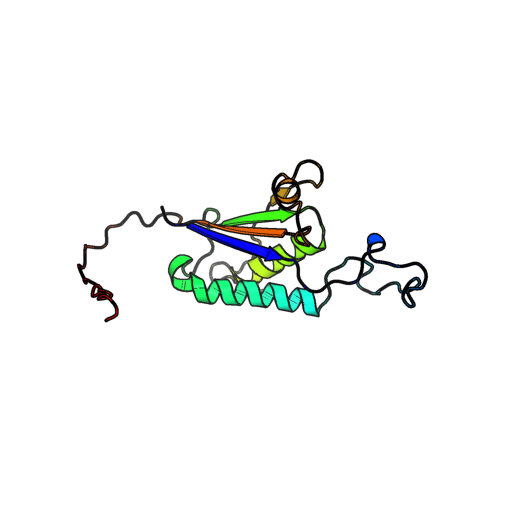816 36.601 1.00 33.41 157 ILE A C 1
ATOM 1321 O O . ILE A 1 157 ? 12.600 -19.631 37.509 1.00 33.41 157 ILE A O 1
ATOM 1325 N N . ILE A 1 158 ? 12.811 -19.075 35.345 1.00 35.56 158 ILE A N 1
ATOM 1326 C CA . ILE A 1 158 ? 13.679 -20.205 34.995 1.00 35.56 158 ILE A CA 1
ATOM 1327 C C . ILE A 1 158 ? 15.108 -19.790 35.360 1.00 35.56 158 ILE A C 1
ATOM 1329 O O . ILE A 1 158 ? 15.696 -18.935 34.701 1.00 35.56 158 ILE A O 1
ATOM 1333 N N . LYS A 1 159 ? 15.655 -20.350 36.444 1.00 33.19 159 LYS A N 1
ATOM 1334 C CA . LYS A 1 159 ? 17.080 -20.227 36.776 1.00 33.19 159 LYS A CA 1
ATOM 1335 C C . LYS A 1 159 ? 17.854 -21.307 36.022 1.00 33.19 159 LYS A C 1
ATOM 1337 O O . LYS A 1 159 ? 17.633 -22.491 36.255 1.00 33.19 159 LYS A O 1
ATOM 1342 N N . SER A 1 160 ? 18.776 -20.903 35.155 1.00 37.59 160 SER A N 1
ATOM 1343 C CA . SER A 1 160 ? 19.838 -21.769 34.640 1.00 37.59 160 SER A CA 1
ATOM 1344 C C . SER A 1 160 ? 20.865 -22.026 35.752 1.00 37.59 160 SER A C 1
ATOM 1346 O O . SER A 1 160 ? 21.468 -21.077 36.256 1.00 37.59 160 SER A O 1
ATOM 1348 N N . GLY A 1 161 ? 21.035 -23.286 36.158 1.00 44.12 161 GLY A N 1
ATOM 1349 C CA . GLY A 1 161 ? 22.148 -23.736 37.006 1.00 44.12 161 GLY A CA 1
ATOM 1350 C C . GLY A 1 161 ? 23.400 -24.058 36.174 1.00 44.12 161 GLY A C 1
ATOM 1351 O O . GLY A 1 161 ? 23.279 -24.215 34.957 1.00 44.12 161 GLY A O 1
ATOM 1352 N N . PRO A 1 162 ? 24.594 -24.122 36.792 1.00 36.94 162 PRO A N 1
ATOM 1353 C CA . PRO A 1 162 ? 25.848 -24.310 36.072 1.00 36.94 162 PRO A CA 1
ATOM 1354 C C . PRO A 1 162 ? 26.012 -25.758 35.597 1.00 36.94 162 PRO A C 1
ATOM 1356 O O . PRO A 1 162 ? 25.562 -26.696 36.256 1.00 36.94 162 PRO A O 1
ATOM 1359 N N . ALA A 1 163 ? 26.672 -25.909 34.449 1.00 44.69 163 ALA A N 1
ATOM 1360 C CA . ALA A 1 163 ? 27.130 -27.191 33.935 1.00 44.69 163 ALA A CA 1
ATOM 1361 C C . ALA A 1 163 ? 28.218 -27.764 34.856 1.00 44.69 163 ALA A C 1
ATOM 1363 O O . ALA A 1 163 ? 29.124 -27.032 35.263 1.00 44.69 163 ALA A O 1
ATOM 1364 N N . ILE A 1 164 ? 28.095 -29.052 35.173 1.00 52.38 164 ILE A N 1
ATOM 1365 C CA . ILE A 1 164 ? 29.164 -29.881 35.740 1.00 52.38 164 ILE A CA 1
ATOM 1366 C C . ILE A 1 164 ? 29.772 -30.667 34.583 1.00 52.38 164 ILE A C 1
ATOM 1368 O O . ILE A 1 164 ? 28.967 -31.155 33.755 1.00 52.38 164 ILE A O 1
#

Sequence (164 aa):
MSFSTTLFRHGNRTPELTELYPKDPYLNERYYPYGRGQLTKAGKRKEFNIGSTLRSRYRNFLGDFYLPDMVEALSTDYNRTKMSLELVLASLFTPNKDQMFENGLYWQPVPYNYLPKNKDPVSIFLEFEQLRVCVHIRIYLCGKLRVYHTYHTRLPIIKSGPAI